Protein AF-A0A2M8LF93-F1 (afdb_monomer)

Organism: NCBI:txid1975037

Solvent-accessible surface area (backbone atoms only — not comparable to full-atom values): 5265 Å² total; per-residue (Å²): 93,77,52,89,62,53,66,56,58,51,52,46,51,39,60,69,37,88,78,51,49,49,71,80,42,82,48,75,45,72,42,87,95,45,90,52,34,69,48,75,49,74,39,62,64,72,65,69,84,38,68,66,51,52,55,43,52,55,55,47,60,66,36,88,66,43,89,79,80,81,87,91,77,70,74,82,85,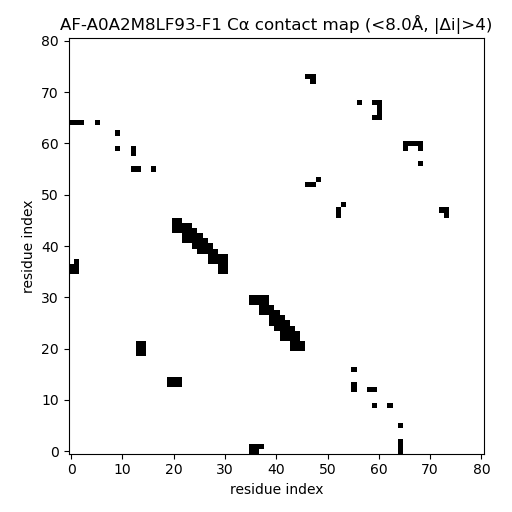78,86,81,124

Sequence (81 aa):
MNVPSALYELLGIFATASPPYNLTLLHYDAVAGEFGDYVFWLDVAGNGEAPRLQECLDKIGRLRQVKEVFCLGSCPATTNL

Secondary structure (DSSP, 8-state):
---TTHHHHHHHHHHTSSSPPEEEEEEEEEPTT-TT-EEEEEEEES-TT-HHHHHHHHHHHTSTT----------------

Nearest PDB structures (foldseek):
  3mwb-assembly1_A  TM=8.388E-01  e=6.952E-02  Paenarthrobacter aurescens TC1
  6i69-assembly1_A  TM=6.962E-01  e=8.859E+00  Thermus thermophilus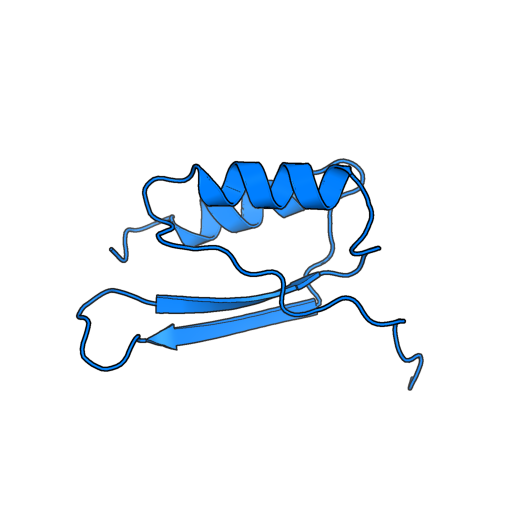 HB8
  6rm3-assembly1_SH0  TM=5.759E-01  e=3.780E+00  Vairimorpha necatrix
  7qep-assembly1_S7  TM=5.376E-01  e=5.601E+00  Encephalitozoon cuniculi GB-M1
  4cnz-assembly1_C  TM=5.659E-01  e=9.459E+00  Azospirillum brasilense

Foldseek 3Di:
DADPCLVVVLQVLQCPDVVHWDWPDWDKDADPPDPRDMDIDTDTPDAPPPVSVVVSQVVNCPDPNDPDDDDPDDDPPPPPD

Radius of gyration: 13.48 Å; Cα contacts (8 Å, |Δi|>4): 75; chains: 1; bounding box: 34×29×38 Å

Mean predicted aligned error: 4.58 Å

InterPro domains:
  IPR045865 ACT-like domain [SSF55021] (2-69)

pLDDT: mean 89.21, std 9.8, range [43.94, 96.38]

Structure (mmCIF, N/CA/C/O backbone):
data_AF-A0A2M8LF93-F1
#
_entry.id   AF-A0A2M8LF93-F1
#
loop_
_atom_site.group_PDB
_atom_site.id
_atom_site.type_symbol
_atom_site.label_atom_id
_atom_site.label_alt_id
_atom_site.label_comp_id
_atom_site.label_asym_id
_atom_site.label_entity_id
_atom_site.label_seq_id
_atom_site.pdbx_PDB_ins_code
_atom_site.Cartn_x
_atom_site.Cartn_y
_atom_site.Cartn_z
_atom_site.occupancy
_atom_site.B_iso_or_equiv
_atom_site.auth_seq_id
_atom_site.auth_comp_id
_atom_site.auth_asym_id
_atom_site.auth_atom_id
_atom_site.pdbx_PDB_model_num
ATOM 1 N N . MET A 1 1 ? -10.071 7.577 10.796 1.00 59.66 1 MET A N 1
ATOM 2 C CA . MET A 1 1 ? -11.318 6.858 11.137 1.00 59.66 1 MET A CA 1
ATOM 3 C C . MET A 1 1 ? -11.361 5.555 10.357 1.00 59.66 1 MET A C 1
ATOM 5 O O . MET A 1 1 ? -11.369 5.591 9.131 1.00 59.66 1 MET A O 1
ATOM 9 N N . ASN A 1 2 ? -11.383 4.425 11.057 1.00 80.12 2 ASN A N 1
ATOM 10 C CA . ASN A 1 2 ? -11.455 3.085 10.486 1.00 80.12 2 ASN A CA 1
ATOM 11 C C . ASN A 1 2 ? -12.856 2.817 9.928 1.00 80.12 2 ASN A C 1
ATOM 13 O O . ASN A 1 2 ? -13.791 2.535 10.677 1.00 80.12 2 ASN A O 1
ATOM 17 N N . VAL A 1 3 ? -12.995 2.945 8.612 1.00 86.94 3 VAL A N 1
ATOM 18 C CA . VAL A 1 3 ? -14.238 2.682 7.885 1.00 86.94 3 VAL A CA 1
ATOM 19 C C . VAL A 1 3 ? -14.058 1.472 6.968 1.00 86.94 3 VAL A C 1
ATOM 21 O O . VAL A 1 3 ? -12.952 1.251 6.463 1.00 86.94 3 VAL A O 1
ATOM 24 N N . PRO A 1 4 ? -15.119 0.680 6.720 1.00 89.62 4 PRO A N 1
ATOM 25 C CA . PRO A 1 4 ? -15.055 -0.415 5.761 1.00 89.62 4 PRO A CA 1
ATOM 26 C C . PRO A 1 4 ? -14.505 0.046 4.407 1.00 89.62 4 PRO A C 1
ATOM 28 O O . PRO A 1 4 ? -14.778 1.161 3.968 1.00 89.62 4 PRO A O 1
ATOM 31 N N . SER A 1 5 ? -13.730 -0.821 3.755 1.00 90.94 5 SER A N 1
ATOM 32 C CA . SER A 1 5 ? -13.121 -0.593 2.432 1.00 90.94 5 SER A CA 1
ATOM 33 C C . SER A 1 5 ? -12.001 0.454 2.360 1.00 90.94 5 SER A C 1
ATOM 35 O O . SER A 1 5 ? -11.350 0.541 1.323 1.00 90.94 5 SER A O 1
ATOM 37 N N . ALA A 1 6 ? -11.682 1.168 3.447 1.00 91.19 6 ALA A N 1
ATOM 38 C CA . ALA A 1 6 ? -10.586 2.144 3.484 1.00 91.19 6 ALA A CA 1
ATOM 39 C C . ALA A 1 6 ? -9.253 1.576 2.964 1.00 91.19 6 ALA A C 1
ATOM 41 O O . ALA A 1 6 ? -8.610 2.174 2.101 1.00 91.19 6 ALA A O 1
ATOM 42 N N . LEU A 1 7 ? -8.870 0.397 3.466 1.00 92.25 7 LEU A N 1
ATOM 43 C CA . LEU A 1 7 ? -7.665 -0.310 3.034 1.00 92.25 7 LEU A CA 1
ATOM 44 C C . LEU A 1 7 ? -7.779 -0.791 1.581 1.00 92.25 7 LEU A C 1
ATOM 46 O O . LEU A 1 7 ? -6.817 -0.696 0.830 1.00 92.25 7 LEU A O 1
ATOM 50 N N . TYR A 1 8 ? -8.953 -1.270 1.163 1.00 94.56 8 TYR A N 1
ATOM 51 C CA . TYR A 1 8 ? -9.175 -1.745 -0.204 1.00 94.56 8 TYR A CA 1
ATOM 52 C C . TYR A 1 8 ? -8.942 -0.636 -1.239 1.00 94.56 8 TYR A C 1
ATOM 54 O O . TYR A 1 8 ? -8.248 -0.856 -2.229 1.00 94.56 8 TYR A O 1
ATOM 62 N N . GLU A 1 9 ? -9.467 0.565 -0.990 1.00 94.12 9 GLU A N 1
ATOM 63 C CA . GLU A 1 9 ? -9.268 1.722 -1.869 1.00 94.12 9 GLU A CA 1
ATOM 64 C C . GLU A 1 9 ? -7.790 2.113 -1.980 1.00 94.12 9 GLU A C 1
ATOM 66 O O . GLU A 1 9 ? -7.300 2.364 -3.081 1.00 94.12 9 GLU A O 1
ATOM 71 N N . LEU A 1 10 ? -7.065 2.098 -0.856 1.00 94.69 10 LEU A N 1
ATOM 72 C CA . LEU A 1 10 ? -5.628 2.370 -0.822 1.00 94.69 10 LEU A CA 1
ATOM 73 C C . LEU A 1 10 ? -4.851 1.341 -1.650 1.00 94.69 10 LEU A C 1
ATOM 75 O O . LEU A 1 10 ? -4.079 1.714 -2.534 1.00 94.69 10 LEU A O 1
ATOM 79 N N . LEU A 1 11 ? -5.070 0.047 -1.401 1.00 95.44 11 LEU A N 1
ATOM 80 C CA . LEU A 1 11 ? -4.378 -1.029 -2.119 1.00 95.44 11 LEU A CA 1
ATOM 81 C C . LEU A 1 11 ? -4.718 -1.023 -3.616 1.00 95.44 11 LEU A C 1
ATOM 83 O O . LEU A 1 11 ? -3.861 -1.314 -4.451 1.00 95.44 11 LEU A O 1
ATOM 87 N N . GLY A 1 12 ? -5.943 -0.624 -3.966 1.00 96.38 12 GLY A N 1
ATOM 88 C CA . GLY A 1 12 ? -6.385 -0.469 -5.347 1.00 96.38 12 GLY A CA 1
ATOM 89 C C . GLY A 1 12 ? -5.535 0.518 -6.152 1.00 96.38 12 GLY A C 1
ATOM 90 O O . GLY A 1 12 ? -5.325 0.295 -7.343 1.00 96.38 12 GLY A O 1
ATOM 91 N N . ILE A 1 13 ? -4.979 1.562 -5.525 1.00 96.12 13 ILE A N 1
ATOM 92 C CA . ILE A 1 13 ? -4.110 2.540 -6.207 1.00 96.12 13 ILE A CA 1
ATOM 93 C C . ILE A 1 13 ? -2.818 1.872 -6.694 1.00 96.12 13 ILE A C 1
ATOM 95 O O . ILE A 1 13 ? -2.422 2.066 -7.843 1.00 96.12 13 ILE A O 1
ATOM 99 N N . PHE A 1 14 ? -2.191 1.045 -5.857 1.00 95.44 14 PHE A N 1
ATOM 100 C CA . PHE A 1 14 ? -0.981 0.309 -6.231 1.00 95.44 14 PHE A CA 1
ATOM 101 C C . PHE A 1 14 ? -1.271 -0.803 -7.244 1.00 95.44 14 PHE A C 1
ATOM 103 O O . PHE A 1 14 ? -0.509 -0.983 -8.196 1.00 95.44 14 PHE A O 1
ATOM 110 N N . ALA A 1 15 ? -2.394 -1.505 -7.074 1.00 95.44 15 ALA A N 1
ATOM 111 C CA . ALA A 1 15 ? -2.803 -2.605 -7.944 1.00 95.44 15 ALA A CA 1
ATOM 112 C C . ALA A 1 15 ? -3.216 -2.154 -9.356 1.00 95.44 15 ALA A C 1
ATOM 114 O O . ALA A 1 15 ? -3.107 -2.928 -10.303 1.00 95.44 15 ALA A O 1
ATOM 115 N N . THR A 1 16 ? -3.697 -0.917 -9.510 1.00 95.75 16 THR A N 1
ATOM 116 C CA . THR A 1 16 ? -4.138 -0.367 -10.808 1.00 95.75 16 THR A CA 1
ATOM 117 C C . THR A 1 16 ? -3.091 0.520 -11.483 1.00 95.75 16 THR A C 1
ATOM 119 O O . THR A 1 16 ? -3.319 1.011 -12.591 1.00 95.75 16 THR A O 1
ATOM 122 N N . ALA A 1 17 ? -1.924 0.711 -10.859 1.00 93.50 17 ALA A N 1
ATOM 123 C CA . ALA A 1 17 ? -0.768 1.301 -11.524 1.00 93.50 17 ALA A CA 1
ATOM 124 C C . ALA A 1 17 ? -0.328 0.434 -12.725 1.00 93.50 17 ALA A C 1
ATOM 126 O O . ALA A 1 17 ? -0.608 -0.762 -12.779 1.00 93.50 17 ALA A O 1
ATOM 127 N N . SER A 1 18 ? 0.358 1.026 -13.711 1.00 89.38 18 SER A N 1
ATOM 128 C CA . SER A 1 18 ? 0.802 0.303 -14.914 1.00 89.38 18 SER A CA 1
ATOM 129 C C . SER A 1 18 ? 2.284 0.544 -15.237 1.00 89.38 18 SER A C 1
ATOM 131 O O . SER A 1 18 ? 2.611 1.629 -15.722 1.00 89.38 18 SER A O 1
ATOM 133 N N . PRO A 1 19 ? 3.184 -0.441 -15.019 1.00 89.38 19 PRO A N 1
ATOM 134 C CA . PRO A 1 19 ? 2.933 -1.713 -14.333 1.00 89.38 19 PRO A CA 1
ATOM 135 C C . PRO A 1 19 ? 2.437 -1.556 -12.885 1.00 89.38 19 PRO A C 1
ATOM 137 O O . PRO A 1 19 ? 2.732 -0.532 -12.256 1.00 89.38 19 PRO A O 1
ATOM 140 N N . PRO A 1 20 ? 1.706 -2.562 -12.371 1.00 93.19 20 PRO A N 1
ATOM 141 C CA . PRO A 1 20 ? 1.243 -2.589 -10.989 1.00 93.19 20 PRO A CA 1
ATOM 142 C C . PRO A 1 20 ? 2.417 -2.754 -10.026 1.00 93.19 20 PRO A C 1
ATOM 144 O O . PRO A 1 20 ? 3.430 -3.372 -10.364 1.00 93.19 20 PRO A O 1
ATOM 147 N N . TYR A 1 21 ? 2.271 -2.212 -8.819 1.00 94.00 21 TYR A N 1
ATOM 148 C CA . TYR A 1 21 ? 3.250 -2.412 -7.754 1.00 94.00 21 TYR A CA 1
ATOM 149 C C . TYR A 1 21 ? 2.954 -3.706 -6.999 1.00 94.00 21 TYR A C 1
ATOM 151 O O . TYR A 1 21 ? 1.822 -3.949 -6.580 1.00 94.00 21 TYR A O 1
ATOM 159 N N . ASN A 1 22 ? 3.990 -4.517 -6.787 1.00 93.56 22 ASN A N 1
ATOM 160 C CA . ASN A 1 22 ? 3.894 -5.700 -5.940 1.00 93.56 22 ASN A CA 1
ATOM 161 C C . ASN A 1 22 ? 4.095 -5.293 -4.483 1.00 93.56 22 ASN A C 1
ATOM 163 O O . ASN A 1 22 ? 5.134 -4.734 -4.143 1.00 93.56 22 ASN A O 1
ATOM 167 N N . LEU A 1 23 ? 3.126 -5.608 -3.631 1.00 93.81 23 LEU A N 1
ATOM 168 C CA . LEU A 1 23 ? 3.253 -5.463 -2.185 1.00 93.81 23 LEU A CA 1
ATOM 169 C C . LEU A 1 23 ? 4.005 -6.665 -1.615 1.00 93.81 23 LEU A C 1
ATOM 171 O O . LEU A 1 23 ? 3.609 -7.807 -1.843 1.00 93.81 23 LEU A O 1
ATOM 175 N N . THR A 1 24 ? 5.080 -6.406 -0.880 1.00 93.06 24 THR A N 1
ATOM 176 C CA . THR A 1 24 ? 5.901 -7.438 -0.227 1.00 93.06 24 THR A CA 1
ATOM 177 C C . THR A 1 24 ? 5.678 -7.492 1.279 1.00 93.06 24 THR A C 1
ATOM 179 O O . THR A 1 24 ? 5.953 -8.520 1.893 1.00 93.06 24 THR A O 1
ATOM 182 N N . LEU A 1 25 ? 5.133 -6.423 1.866 1.00 94.62 25 LEU A N 1
ATOM 183 C CA . LEU A 1 25 ? 4.749 -6.352 3.271 1.00 94.62 25 LEU A CA 1
ATOM 184 C C . LEU A 1 25 ? 3.460 -5.542 3.418 1.00 94.62 25 LEU A C 1
ATOM 186 O O . LEU A 1 25 ? 3.288 -4.506 2.778 1.00 94.62 25 LEU A O 1
ATOM 190 N N . LEU A 1 26 ? 2.570 -6.027 4.281 1.00 95.75 26 LEU A N 1
ATOM 191 C CA . LEU A 1 26 ? 1.404 -5.307 4.778 1.00 95.75 26 LEU A CA 1
ATOM 192 C C . LEU A 1 26 ? 1.251 -5.653 6.258 1.00 95.75 26 LEU A C 1
ATOM 194 O O . LEU A 1 26 ? 0.901 -6.782 6.601 1.00 95.75 26 LEU A O 1
ATOM 198 N N . HIS A 1 27 ? 1.519 -4.682 7.121 1.00 95.62 27 HIS A N 1
ATOM 199 C CA . HIS A 1 27 ? 1.344 -4.791 8.568 1.00 95.62 27 HIS A CA 1
ATOM 200 C C . HIS A 1 27 ? 0.470 -3.643 9.067 1.00 95.62 27 HIS A C 1
ATOM 202 O O . HIS A 1 27 ? 0.428 -2.579 8.447 1.00 95.62 27 HIS A O 1
ATOM 208 N N . TYR A 1 28 ? -0.242 -3.849 10.171 1.00 94.00 28 TYR A N 1
ATOM 209 C CA . TYR A 1 28 ? -1.067 -2.807 10.769 1.00 94.00 28 TYR A CA 1
ATOM 210 C C . TYR A 1 28 ? -0.941 -2.796 12.286 1.00 94.00 28 TYR A C 1
ATOM 212 O O . TYR A 1 28 ? -0.900 -3.845 12.925 1.00 94.00 28 TYR A O 1
ATOM 220 N N . ASP A 1 29 ? -0.982 -1.594 12.851 1.00 94.25 29 ASP A N 1
ATOM 221 C CA . ASP A 1 29 ? -1.043 -1.365 14.289 1.00 94.25 29 ASP A CA 1
ATOM 222 C C . ASP A 1 29 ? -2.137 -0.342 14.597 1.00 94.25 29 ASP A C 1
ATOM 224 O O . ASP A 1 29 ? -2.367 0.598 13.833 1.00 94.25 29 ASP A O 1
ATOM 228 N N . ALA A 1 30 ? -2.824 -0.508 15.726 1.00 92.38 30 ALA A N 1
ATOM 229 C CA . ALA A 1 30 ? -3.710 0.534 16.233 1.00 92.38 30 ALA A CA 1
ATOM 230 C C . ALA A 1 30 ? -2.872 1.695 16.792 1.00 92.38 30 ALA A C 1
ATOM 232 O O . ALA A 1 30 ? -1.876 1.469 17.484 1.00 92.38 30 ALA A O 1
ATOM 233 N N . VAL A 1 31 ? -3.286 2.935 16.535 1.00 90.31 31 VAL A N 1
ATOM 234 C CA . VAL A 1 31 ? -2.632 4.112 17.119 1.00 90.31 31 VAL A CA 1
ATOM 235 C C . VAL A 1 31 ? -2.936 4.151 18.618 1.00 90.31 31 VAL A C 1
ATOM 237 O O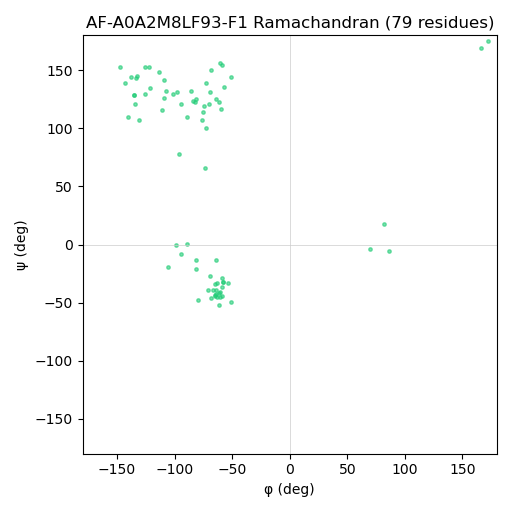 . VAL A 1 31 ? -4.094 4.197 19.037 1.00 90.31 31 VAL A O 1
ATOM 240 N N . ALA A 1 32 ? -1.894 4.124 19.450 1.00 88.25 32 ALA A N 1
ATOM 241 C CA . ALA A 1 32 ? -2.057 4.144 20.899 1.00 88.25 32 ALA A CA 1
ATOM 242 C C . ALA A 1 32 ? -2.764 5.433 21.353 1.00 88.25 32 ALA A C 1
ATOM 244 O O . ALA A 1 32 ? -2.292 6.536 21.098 1.00 88.25 32 ALA A O 1
ATOM 245 N N . GLY A 1 33 ? -3.894 5.284 22.049 1.00 86.31 33 GLY A N 1
ATOM 246 C CA . GLY A 1 33 ? -4.681 6.411 22.559 1.00 86.31 33 GLY A CA 1
ATOM 247 C C . GLY A 1 33 ? -5.702 7.005 21.578 1.00 86.31 33 GLY A C 1
ATOM 248 O O . GLY A 1 33 ? -6.511 7.821 22.013 1.00 86.31 33 GLY A O 1
ATOM 249 N N . GLU A 1 34 ? -5.743 6.570 20.312 1.00 82.75 34 GLU A N 1
ATOM 250 C CA . GLU A 1 34 ? -6.763 6.990 19.337 1.00 82.75 34 GLU A CA 1
ATOM 251 C C . GLU A 1 34 ? -7.704 5.823 18.998 1.00 82.75 34 GLU A C 1
ATOM 253 O O . GLU A 1 34 ? -7.304 4.803 18.435 1.00 82.75 34 GLU A O 1
ATOM 258 N N . PHE A 1 35 ? -8.992 5.947 19.337 1.00 81.44 35 PHE A N 1
ATOM 259 C CA . PHE A 1 35 ? -9.962 4.902 19.011 1.00 81.44 35 PHE A CA 1
ATOM 260 C C . PHE A 1 35 ? -10.298 4.914 17.516 1.00 81.44 35 PHE A C 1
ATOM 262 O O . PHE A 1 35 ? -10.869 5.874 16.999 1.00 81.44 35 PHE A O 1
ATOM 269 N N . GLY A 1 36 ? -10.008 3.803 16.838 1.00 84.56 36 GLY A N 1
ATOM 270 C CA . GLY A 1 36 ? -10.375 3.608 15.438 1.00 84.56 36 GLY A CA 1
ATOM 271 C C . GLY A 1 36 ? -9.416 4.253 14.440 1.00 84.56 36 GLY A C 1
ATOM 272 O O . GLY A 1 36 ? -9.797 4.407 13.282 1.00 84.56 36 GLY A O 1
ATOM 273 N N . ASP A 1 37 ? -8.201 4.608 14.849 1.00 90.19 37 ASP A N 1
ATOM 274 C CA . ASP A 1 37 ? -7.128 4.988 13.934 1.00 90.19 37 ASP A CA 1
ATOM 275 C C . ASP A 1 37 ? -6.039 3.911 13.903 1.00 90.19 37 ASP A C 1
ATOM 277 O O . ASP A 1 37 ? -5.728 3.269 14.908 1.00 90.19 37 ASP A O 1
ATOM 281 N N . TYR A 1 38 ? -5.509 3.675 12.706 1.00 92.25 38 TYR A N 1
ATOM 282 C CA . TYR A 1 38 ? -4.558 2.609 12.417 1.00 92.25 38 TYR A CA 1
ATOM 283 C C . TYR A 1 38 ? -3.405 3.170 11.599 1.00 92.25 38 TYR A C 1
ATOM 285 O O . TYR A 1 38 ? -3.616 4.005 10.717 1.00 92.25 38 TYR A O 1
ATOM 293 N N . VAL A 1 39 ? -2.206 2.665 11.866 1.00 94.06 39 VAL A N 1
ATOM 294 C CA . VAL A 1 39 ? -1.044 2.830 10.996 1.00 94.06 39 VAL A CA 1
ATOM 295 C C . VAL A 1 39 ? -0.924 1.571 10.156 1.00 94.06 39 VAL A C 1
ATOM 297 O O . VAL A 1 39 ? -0.976 0.464 10.688 1.00 94.06 39 VAL A O 1
ATOM 300 N N . PHE A 1 40 ? -0.765 1.746 8.848 1.00 94.88 40 PHE A N 1
ATOM 301 C CA . PHE A 1 40 ? -0.443 0.662 7.931 1.00 94.88 40 PHE A CA 1
ATOM 302 C C . PHE A 1 40 ? 0.995 0.830 7.456 1.00 94.88 40 PHE A C 1
ATOM 304 O O . PHE A 1 40 ? 1.358 1.881 6.928 1.00 94.88 40 PHE A O 1
ATOM 311 N N . TRP A 1 41 ? 1.792 -0.217 7.627 1.00 95.50 41 TRP A N 1
ATOM 312 C CA . TRP A 1 41 ? 3.156 -0.306 7.126 1.00 95.50 41 TRP A CA 1
ATOM 313 C C . TRP A 1 41 ? 3.141 -1.155 5.861 1.00 95.50 41 TRP A C 1
ATOM 315 O O . TRP A 1 41 ? 2.548 -2.238 5.842 1.00 95.50 41 TRP A O 1
ATOM 325 N N . LEU A 1 42 ? 3.743 -0.637 4.795 1.00 95.19 42 LEU A N 1
ATOM 326 C CA . LEU A 1 42 ? 3.666 -1.202 3.454 1.00 95.19 42 LEU A CA 1
ATOM 327 C C . LEU A 1 42 ? 5.059 -1.214 2.834 1.00 95.19 42 LEU A C 1
ATOM 329 O O . LEU A 1 42 ? 5.683 -0.157 2.749 1.00 95.19 42 LEU A O 1
ATOM 333 N N . ASP A 1 43 ? 5.473 -2.368 2.314 1.00 94.56 43 ASP A N 1
ATOM 334 C CA . ASP A 1 43 ? 6.608 -2.448 1.395 1.00 94.56 43 ASP A CA 1
ATOM 335 C C . ASP A 1 43 ? 6.088 -2.729 -0.010 1.00 94.56 43 ASP A C 1
ATOM 337 O O . ASP A 1 43 ? 5.278 -3.639 -0.219 1.00 94.56 43 ASP A O 1
ATOM 341 N N . VAL A 1 44 ? 6.576 -1.960 -0.981 1.00 93.44 44 VAL A N 1
ATOM 342 C CA . VAL A 1 44 ? 6.294 -2.164 -2.402 1.00 93.44 44 VAL A CA 1
ATOM 343 C C . VAL A 1 44 ? 7.591 -2.379 -3.167 1.00 93.44 44 VAL A C 1
ATOM 345 O O . VAL A 1 44 ? 8.560 -1.641 -3.001 1.00 93.44 44 VAL A O 1
ATOM 348 N N . ALA A 1 45 ? 7.611 -3.374 -4.048 1.00 92.31 45 ALA A N 1
ATOM 349 C CA . ALA A 1 45 ? 8.736 -3.598 -4.939 1.00 92.31 45 ALA A CA 1
ATOM 350 C C . ALA A 1 45 ? 8.717 -2.556 -6.066 1.00 92.31 45 ALA A C 1
ATOM 352 O O . ALA A 1 45 ? 7.819 -2.544 -6.912 1.00 92.31 45 ALA A O 1
ATOM 353 N N . GLY A 1 46 ? 9.719 -1.680 -6.088 1.00 87.75 46 GLY A N 1
ATOM 354 C CA . GLY A 1 46 ? 9.861 -0.646 -7.104 1.00 87.75 46 GLY A CA 1
ATOM 355 C C . GLY A 1 46 ? 10.989 0.329 -6.786 1.00 87.75 46 GLY A C 1
ATOM 356 O O . GLY A 1 46 ? 11.620 0.252 -5.738 1.00 87.75 46 GLY A O 1
ATOM 357 N N . ASN A 1 47 ? 11.248 1.253 -7.711 1.00 83.94 47 ASN A N 1
ATOM 358 C CA . ASN A 1 47 ? 12.173 2.355 -7.467 1.00 83.94 47 ASN A CA 1
ATOM 359 C C . ASN A 1 47 ? 11.444 3.480 -6.711 1.00 83.94 47 ASN A C 1
ATOM 361 O O . ASN A 1 47 ? 10.453 4.007 -7.224 1.00 83.94 47 ASN A O 1
ATOM 365 N N . GLY A 1 48 ? 11.957 3.860 -5.537 1.00 82.12 48 GLY A N 1
ATOM 366 C CA . GLY A 1 48 ? 11.441 4.961 -4.722 1.00 82.12 48 GLY A CA 1
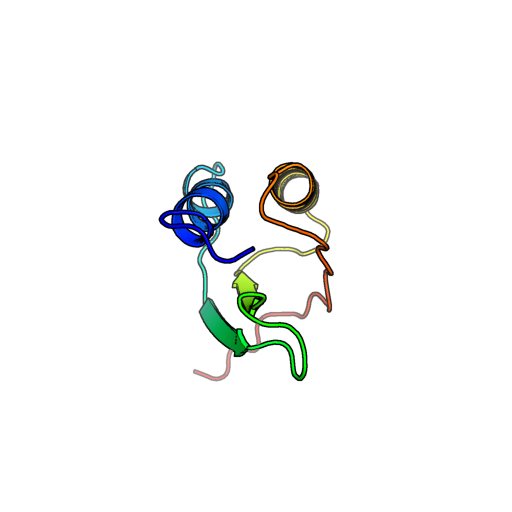ATOM 367 C C . GLY A 1 48 ? 11.427 6.323 -5.419 1.00 82.12 48 GLY A C 1
ATOM 368 O O . GLY A 1 48 ? 10.566 7.148 -5.138 1.00 82.12 48 GLY A O 1
ATOM 369 N N . GLU A 1 49 ? 12.338 6.545 -6.366 1.00 85.38 49 GLU A N 1
ATOM 370 C CA . GLU A 1 49 ? 12.441 7.794 -7.132 1.00 85.38 49 GLU A CA 1
ATOM 371 C C . GLU A 1 49 ? 11.580 7.787 -8.403 1.00 85.38 49 GLU A C 1
ATOM 373 O O . GLU A 1 49 ? 11.574 8.753 -9.168 1.00 85.38 49 GLU A O 1
ATOM 378 N N . ALA A 1 50 ? 10.854 6.697 -8.676 1.00 87.19 50 ALA A N 1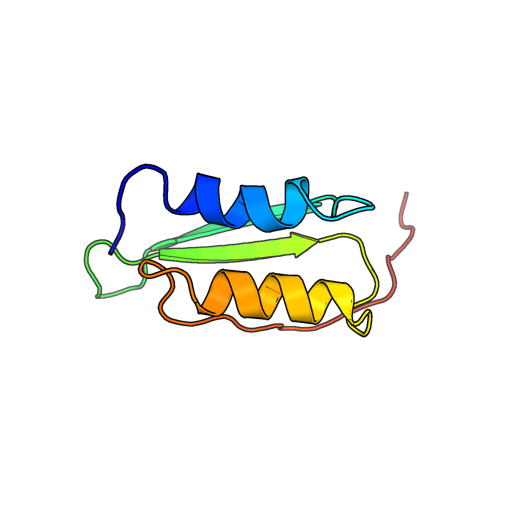
ATOM 379 C CA . ALA A 1 50 ? 9.993 6.631 -9.845 1.00 87.19 50 ALA A CA 1
ATOM 380 C C . ALA A 1 50 ? 8.867 7.678 -9.726 1.00 87.19 50 ALA A C 1
ATOM 382 O O . ALA A 1 50 ? 8.081 7.600 -8.779 1.00 87.19 50 ALA A O 1
ATOM 383 N N . PRO A 1 51 ? 8.684 8.582 -10.711 1.00 90.12 51 PRO A N 1
ATOM 384 C CA . PRO A 1 51 ? 7.624 9.596 -10.664 1.00 90.12 51 PRO A CA 1
ATOM 385 C C . PRO A 1 51 ? 6.227 9.005 -10.436 1.00 90.12 51 PRO A C 1
ATOM 387 O O . PRO A 1 51 ? 5.401 9.573 -9.731 1.00 90.12 51 PRO A O 1
ATOM 390 N N . ARG A 1 52 ? 5.981 7.800 -10.962 1.00 90.69 52 ARG A N 1
ATOM 391 C CA . ARG A 1 52 ? 4.720 7.078 -10.766 1.00 90.69 52 ARG A CA 1
ATOM 392 C C . ARG A 1 52 ? 4.465 6.679 -9.313 1.00 90.69 52 ARG A C 1
ATOM 394 O O . ARG A 1 52 ? 3.308 6.646 -8.898 1.00 90.69 52 ARG A O 1
ATOM 401 N N . LEU A 1 53 ? 5.507 6.350 -8.548 1.00 91.44 53 LEU A N 1
ATOM 402 C CA . LEU A 1 53 ? 5.331 6.028 -7.135 1.00 91.44 53 LEU A CA 1
ATOM 403 C C . LEU A 1 53 ? 4.848 7.275 -6.402 1.00 91.44 53 LEU A C 1
ATOM 405 O O . LEU A 1 53 ? 3.875 7.195 -5.658 1.00 91.44 53 LEU A O 1
ATOM 409 N N . GLN A 1 54 ? 5.451 8.427 -6.702 1.00 91.69 54 GLN A N 1
ATOM 410 C CA . GLN A 1 54 ? 5.007 9.703 -6.156 1.00 91.69 54 GLN A CA 1
ATOM 411 C C . GLN A 1 54 ? 3.546 9.996 -6.517 1.00 91.69 54 GLN A C 1
ATOM 413 O O . GLN A 1 54 ? 2.761 10.324 -5.637 1.00 91.69 54 GLN A O 1
ATOM 418 N N . GLU A 1 55 ? 3.130 9.773 -7.768 1.00 93.75 55 GLU A N 1
ATOM 419 C CA . GLU A 1 55 ? 1.719 9.913 -8.163 1.00 93.75 55 GLU A CA 1
ATOM 420 C C . GLU A 1 55 ? 0.778 8.992 -7.367 1.00 93.75 55 GLU A C 1
ATOM 422 O O . GLU A 1 55 ? -0.355 9.368 -7.062 1.00 93.75 55 GLU A O 1
ATOM 427 N N . CYS A 1 56 ? 1.216 7.772 -7.041 1.00 94.69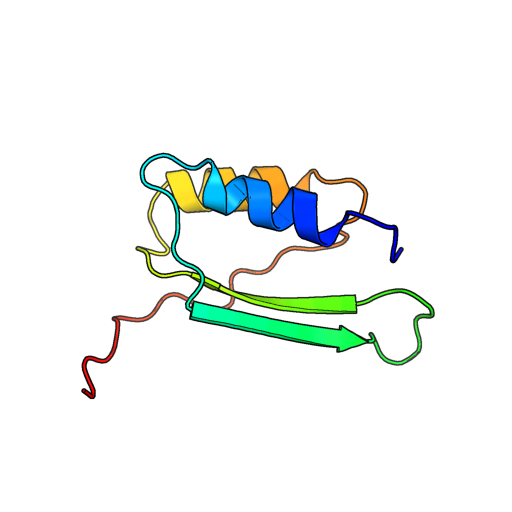 56 CYS A N 1
ATOM 428 C CA . CYS A 1 56 ? 0.437 6.845 -6.220 1.00 94.69 56 CYS A CA 1
ATOM 429 C C . CYS A 1 56 ? 0.327 7.347 -4.776 1.00 94.69 56 CYS A C 1
ATOM 431 O O . CYS A 1 56 ? -0.776 7.386 -4.233 1.00 94.69 56 CYS A O 1
ATOM 433 N N . LEU A 1 57 ? 1.439 7.784 -4.179 1.00 93.62 57 LEU A N 1
ATOM 434 C CA . LEU A 1 57 ? 1.469 8.352 -2.829 1.00 93.62 57 LEU A CA 1
ATOM 435 C C . LEU A 1 57 ? 0.600 9.614 -2.733 1.00 93.62 57 LEU A C 1
ATOM 437 O O . LEU A 1 57 ? -0.179 9.750 -1.792 1.00 93.62 57 LEU A O 1
ATOM 441 N N . ASP A 1 58 ? 0.637 10.476 -3.750 1.00 94.31 58 ASP A N 1
ATOM 442 C CA . ASP A 1 58 ? -0.203 11.672 -3.834 1.00 94.31 58 ASP A CA 1
ATOM 443 C C . ASP A 1 58 ? -1.696 11.322 -3.918 1.00 94.31 58 ASP A C 1
ATOM 445 O O . ASP A 1 58 ? -2.530 11.992 -3.306 1.00 94.31 58 ASP A O 1
ATOM 449 N N . LYS A 1 59 ? -2.066 10.271 -4.666 1.00 95.94 59 LYS A N 1
ATOM 450 C CA . LYS A 1 59 ? -3.455 9.777 -4.713 1.00 95.94 59 LYS A CA 1
ATOM 451 C C . LYS A 1 59 ? -3.899 9.249 -3.352 1.00 95.94 59 LYS A C 1
ATOM 453 O O . LYS A 1 59 ? -5.013 9.557 -2.934 1.00 95.94 59 LYS A O 1
ATOM 458 N N . ILE A 1 60 ? -3.037 8.503 -2.658 1.00 95.00 60 ILE A N 1
ATOM 459 C CA . ILE A 1 60 ? -3.319 7.978 -1.315 1.00 95.00 60 ILE A CA 1
ATOM 460 C C . ILE A 1 60 ? -3.503 9.128 -0.321 1.00 95.00 60 ILE A C 1
ATOM 462 O O . ILE A 1 60 ? -4.480 9.134 0.422 1.00 95.00 60 ILE A O 1
ATOM 466 N N . GLY A 1 61 ? -2.634 10.141 -0.358 1.00 94.25 61 GLY A N 1
ATOM 467 C CA . GLY A 1 61 ? -2.719 11.316 0.515 1.00 94.25 61 GLY A CA 1
ATOM 468 C C . GLY A 1 61 ? -3.969 12.181 0.305 1.00 94.25 61 GLY A C 1
ATOM 469 O O . GLY A 1 61 ? -4.276 13.026 1.139 1.00 94.25 61 GLY A O 1
ATOM 470 N N . ARG A 1 62 ? -4.716 11.977 -0.789 1.00 94.62 62 ARG A N 1
ATOM 471 C CA . ARG A 1 62 ? -6.004 12.645 -1.055 1.00 94.62 62 ARG A CA 1
ATOM 472 C C . ARG A 1 62 ? -7.217 11.834 -0.597 1.00 94.62 62 ARG A C 1
ATOM 474 O O . ARG A 1 62 ? -8.336 12.344 -0.664 1.00 94.62 62 ARG A O 1
ATOM 481 N N . LEU A 1 63 ? -7.034 10.584 -0.167 1.00 93.19 63 LEU A N 1
ATOM 482 C CA . LEU A 1 63 ? -8.125 9.763 0.353 1.00 93.19 63 LEU A CA 1
ATOM 483 C C . LEU A 1 63 ? -8.596 10.323 1.698 1.00 93.19 63 LEU A C 1
ATOM 485 O O . LEU A 1 63 ? -7.802 10.544 2.605 1.00 93.19 63 LEU A O 1
ATOM 489 N N . ARG A 1 64 ? -9.910 10.502 1.859 1.00 90.88 64 ARG A N 1
ATOM 490 C CA . ARG A 1 64 ? -10.513 11.119 3.056 1.00 90.88 64 ARG A CA 1
ATOM 491 C C . ARG A 1 64 ? -10.161 10.390 4.361 1.00 90.88 64 ARG A C 1
ATOM 493 O O . ARG A 1 64 ? -10.119 11.002 5.423 1.00 90.88 64 ARG A O 1
ATOM 500 N N . GLN A 1 65 ? -9.987 9.077 4.285 1.00 89.44 65 GLN A N 1
ATOM 501 C CA . GLN A 1 65 ? -9.686 8.191 5.407 1.00 89.44 65 GLN A CA 1
ATOM 502 C C . GLN A 1 65 ? -8.203 8.180 5.806 1.00 89.44 65 GLN A C 1
ATOM 504 O O . GLN A 1 65 ? -7.879 7.668 6.877 1.00 89.44 65 GLN A O 1
ATOM 509 N N . VAL A 1 66 ? -7.318 8.724 4.967 1.00 92.06 66 VAL A N 1
ATOM 510 C CA . VAL A 1 66 ? -5.876 8.789 5.211 1.00 92.06 66 VAL A CA 1
ATOM 511 C C . VAL A 1 66 ? -5.558 10.138 5.841 1.00 92.06 66 VAL A C 1
ATOM 513 O O . VAL A 1 66 ? -5.848 11.181 5.264 1.00 92.06 66 VAL A O 1
ATOM 516 N N . LYS A 1 67 ? -4.975 10.120 7.044 1.00 91.31 67 LYS A N 1
ATOM 517 C CA . LYS A 1 67 ? -4.516 11.347 7.709 1.00 91.31 67 LYS A CA 1
ATOM 518 C C . LYS A 1 67 ? -3.170 11.799 7.147 1.00 91.31 67 LYS A C 1
ATOM 520 O O . LYS A 1 67 ? -2.998 12.968 6.826 1.00 91.31 67 LYS A O 1
ATOM 525 N N . GLU A 1 68 ? -2.230 10.864 7.038 1.00 92.12 68 GLU A N 1
ATOM 526 C CA . GLU A 1 68 ? -0.840 11.130 6.680 1.00 92.12 68 GLU A CA 1
ATOM 527 C C . GLU A 1 68 ? -0.259 9.954 5.884 1.00 92.12 68 GLU A C 1
ATOM 529 O O . GLU A 1 68 ? -0.698 8.811 6.030 1.00 92.12 68 GLU A O 1
ATOM 534 N N . VAL A 1 69 ? 0.734 10.246 5.041 1.00 93.50 69 VAL A N 1
ATOM 535 C CA . VAL A 1 69 ? 1.498 9.260 4.268 1.00 93.50 69 VAL A CA 1
ATOM 536 C C . VAL A 1 69 ? 2.971 9.622 4.377 1.00 93.50 69 VAL A C 1
ATOM 538 O O . VAL A 1 69 ? 3.351 10.755 4.087 1.00 93.50 69 VAL A O 1
ATOM 541 N N . PHE A 1 70 ? 3.804 8.651 4.750 1.00 91.88 70 PHE A N 1
ATOM 542 C CA . PHE A 1 70 ? 5.250 8.828 4.855 1.00 91.88 70 PHE A CA 1
ATOM 543 C C . PHE A 1 70 ? 5.974 7.769 4.028 1.00 91.88 70 PHE A C 1
ATOM 545 O O . PHE A 1 70 ? 5.719 6.576 4.174 1.00 91.88 70 PHE A O 1
ATOM 552 N N . CYS A 1 71 ? 6.906 8.206 3.181 1.00 90.06 71 CYS A N 1
ATOM 553 C CA . CYS A 1 71 ? 7.877 7.315 2.555 1.00 90.06 71 CYS A CA 1
ATOM 554 C C . CYS A 1 71 ? 9.095 7.216 3.478 1.00 90.06 71 CYS A C 1
ATOM 556 O O . CYS A 1 71 ? 9.821 8.194 3.650 1.00 90.06 71 CYS A O 1
ATOM 558 N N . LEU A 1 72 ? 9.288 6.057 4.112 1.00 91.44 72 LEU A N 1
ATOM 559 C CA . LEU A 1 72 ? 10.345 5.863 5.114 1.00 91.44 72 LEU A CA 1
ATOM 560 C C . LEU A 1 72 ? 11.718 5.584 4.493 1.00 91.44 72 LEU A C 1
ATOM 562 O O . LEU A 1 72 ? 12.742 5.792 5.139 1.00 91.44 72 LEU A O 1
ATOM 566 N N . GLY A 1 73 ? 11.753 5.125 3.243 1.00 90.00 73 GLY A N 1
ATOM 567 C CA . GLY A 1 73 ? 12.989 4.882 2.519 1.00 90.00 73 GLY A CA 1
ATOM 568 C C . GLY A 1 73 ? 12.778 4.064 1.253 1.00 90.00 73 GLY A C 1
ATOM 569 O O . GLY A 1 73 ? 11.719 3.487 1.023 1.00 90.00 73 GLY A O 1
ATOM 570 N N . SER A 1 74 ? 13.825 4.012 0.437 1.00 91.12 74 SER A N 1
ATOM 571 C CA . SER A 1 74 ? 13.937 3.138 -0.726 1.00 91.12 74 SER A CA 1
ATOM 572 C C . SER A 1 74 ? 15.319 2.512 -0.686 1.00 91.12 74 SER A C 1
ATOM 574 O O . SER A 1 74 ? 16.321 3.228 -0.669 1.00 91.12 74 SER A O 1
ATOM 576 N N . CYS A 1 75 ? 15.386 1.187 -0.645 1.00 88.12 75 CYS A N 1
ATOM 577 C CA . CYS A 1 75 ? 16.641 0.450 -0.597 1.00 88.12 75 CYS A CA 1
ATOM 578 C C . CYS A 1 75 ? 16.742 -0.529 -1.777 1.00 88.12 75 CYS A C 1
ATOM 580 O O . CYS A 1 75 ? 15.719 -0.975 -2.304 1.00 88.12 75 CYS A O 1
ATOM 582 N N . PRO A 1 76 ? 17.966 -0.866 -2.226 1.00 86.12 76 PRO A N 1
ATOM 583 C CA . PRO A 1 76 ? 18.153 -1.948 -3.180 1.00 86.12 76 PRO A CA 1
ATOM 584 C C . PRO A 1 76 ? 17.565 -3.242 -2.620 1.00 86.12 76 PRO A C 1
ATOM 586 O O . PRO A 1 76 ? 17.800 -3.572 -1.457 1.00 86.12 76 PRO A O 1
ATOM 589 N N . ALA A 1 77 ? 16.840 -3.990 -3.451 1.00 80.12 77 ALA A N 1
ATOM 590 C CA . ALA A 1 77 ? 16.366 -5.312 -3.069 1.00 80.12 77 ALA A CA 1
ATOM 591 C C . ALA A 1 77 ? 17.576 -6.202 -2.743 1.00 80.12 77 ALA A C 1
ATOM 593 O O . ALA A 1 77 ? 18.421 -6.461 -3.602 1.00 80.12 77 ALA A O 1
ATOM 594 N N . THR A 1 78 ? 17.686 -6.648 -1.495 1.00 71.31 78 THR A N 1
ATOM 595 C CA . THR A 1 78 ? 18.705 -7.612 -1.090 1.00 71.31 78 THR A CA 1
ATOM 596 C C . THR A 1 78 ? 18.293 -8.995 -1.579 1.00 71.31 78 THR A C 1
ATOM 598 O O . THR A 1 78 ? 17.376 -9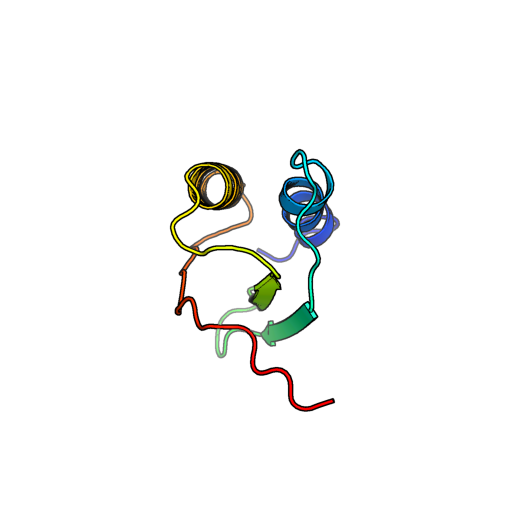.616 -1.050 1.00 71.31 78 THR A O 1
ATOM 601 N N . THR A 1 79 ? 18.986 -9.493 -2.602 1.00 55.31 79 THR A N 1
ATOM 602 C CA . THR A 1 79 ? 18.845 -10.864 -3.108 1.00 55.31 79 THR A CA 1
ATOM 603 C C . THR A 1 79 ? 19.490 -11.858 -2.139 1.00 55.31 79 THR A C 1
ATOM 605 O O . THR A 1 79 ? 20.501 -12.470 -2.457 1.00 55.31 79 THR A O 1
ATOM 608 N N . ASN A 1 80 ? 18.947 -12.004 -0.934 1.00 46.53 80 ASN A N 1
ATOM 609 C CA . ASN A 1 80 ? 19.252 -13.162 -0.094 1.00 46.53 80 ASN A CA 1
ATOM 610 C C . ASN A 1 80 ? 18.135 -14.188 -0.310 1.00 46.53 80 ASN A C 1
ATOM 612 O O . ASN A 1 80 ? 17.193 -14.263 0.477 1.00 46.53 80 ASN A O 1
ATOM 616 N N . LEU A 1 81 ? 18.225 -14.894 -1.443 1.00 43.94 81 LEU A N 1
ATOM 617 C CA . LEU A 1 81 ? 17.521 -16.154 -1.699 1.00 43.94 81 LEU A CA 1
ATOM 618 C C . LEU A 1 81 ? 18.349 -17.314 -1.145 1.00 43.94 81 LEU A C 1
ATOM 620 O O . LEU A 1 81 ? 19.584 -17.288 -1.357 1.00 43.94 81 LEU A O 1
#

=== Feature glossary ===
The record interleaves many kinds of information about one protein. Here is each kind framed as the question it answers.

Q: What does the local fold look like, residue by residue?
A: The Foldseek 3Di string encodes local tertiary geometry as a 20-letter alphabet — one character per residue — derived from the relative positions of nearby Cα atoms. Unlike the amino-acid sequence, 3Di is a direct function 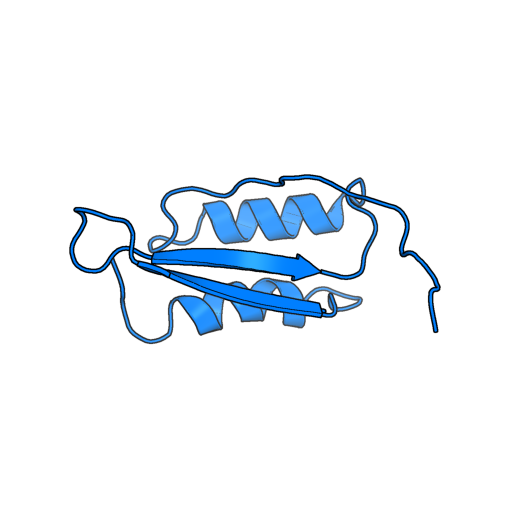of the 3D structure, so two proteins with the same fold have similar 3Di strings even at low sequence identity.

Q: Which residues are in helices, strands, or loops?
A: The SS8 string is DSSP's per-residue secondary-structure call. α-helix (H) means an i→i+4 H-bond ladder; β-strand (E) means the residue participates in a β-sheet; 3₁₀ (G) and π (I) are tighter and wider helices; T/S are turns/bends; '-' is loop.

Q: How big and how compact is the whole molecule?
A: Radius of gyration (Rg) is the root-mean-square distance of Cα atoms from their centroid — a single number for overall size and compactness. A globular domain of N residues has Rg ≈ 2.2·N^0.38 Å; an extended or disordered chain has a much larger Rg. The Cα contact count is the number of residue pairs whose Cα atoms are within 8 Å and are more than four positions apart in sequence — a standard proxy for tertiary packing density. The bounding box is the smallest axis-aligned box enclosing all Cα atoms.

Q: Where is each backbone atom in 3D?
A: Structure coordinates are given as an mmCIF _atom_site loop: one row per atom with element, residue name, chain id, sequence number, and x/y/z position in Å. Only the four main-chain atoms per residue are included here; side chains are omitted to keep the record compact.

Q: What is the amino-acid chain?
A: Primary structure: the covalent order of the twenty standard amino acids along the backbone. Two proteins with the same sequence will (almost always) fold to the same structure; two with 30% identity often share a fold but not the details.

Q: What if only a Cα trace is available?
A: Three-state secondary structure (P-SEA) collapses the eight DSSP classes into helix (a), strand (b), and coil (c). P-SEA assigns these from Cα geometry alone — distances and angles — without requiring backbone oxygens, so it works on any Cα trace.

Q: What fami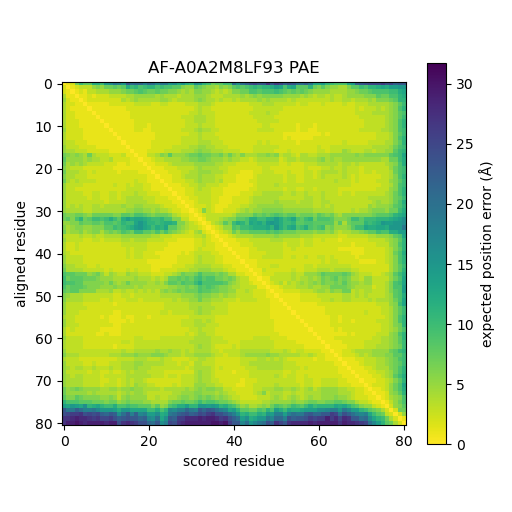ly and function is it annotated with?
A: Database cross-references. InterPro integrates a dozen domain/family signature databases into unified entries with residue-range hits. GO terms attach function/process/location labels with evidence codes. CATH codes position the fold in a four-level structural taxonomy. Organism is the NCBI-taxonomy species name.

Q: How confident is the AlphaFold model at each residue?
A: pLDDT is the predicted lDDT-Cα score: AlphaFold's confidence that the local environment of each residue (all inter-atomic distances within 15 Å) is correctly placed. It is a per-residue number between 0 and 100, with higher meaning more reliable.

Q: How mobile is each atom in the crystal?
A: B-factor (Debye–Waller factor) reflects atomic displacement in the crystal lattice. It is an experimental observable (units Å²), not a prediction; low values mean the atom is pinned down, high values mean it moves or is heterogeneous across the crystal.

Q: Which residues are buried vs exposed?
A: SASA measures how much of the protein is reachable by solvent. It is computed by rolling a water-sized probe over the atomic surface and summing the exposed area (Å²). Per-residue SASA distinguishes core (buried, low SASA) from surface (exposed, high SASA) residues; total SASA is a whole-molecule size measure.

Q: What do the diagnostic plots show?
A: Plot images: a contact map (which residues are close in 3D, as an N×N binary image), a Ramachandran scatter (backbone torsion angles, revealing secondary-structure composition at a glance), and — for AlphaFold structures — a PAE heatmap (pairwise prediction confidence).

Q: What known structures does this most resemble?
A: The Foldseek neighbor list gives the closest experimentally determined structures in the PDB, ranked by structural alignment. TM-score near 1 means near-identical fold; near 0.3 means only rough topology match. This is how one finds what a novel AlphaFold prediction most resembles in the solved-structure universe.

Q: Are the domains correctly placed relative to each other?
A: Predicted aligned error is AlphaFold's pairwise confidence. Unlike pLDDT (per-residue), PAE is per-residue-pair and captures whether two parts of the structure are correctly placed relative to each other. Units are ångströms of expected positional error.

Q: What do the rendered images show?
A: Structure images are PyMOL renders from six orthogonal camera directions. Cartoon representation draws helices as coils and strands as arrows; sticks shows the backbone as bonds; surface shows the solvent-excluded envelope. Rainbow coloring maps sequence position to hue (blue→red, N→C); chain coloring assigns a distinct color per polypeptide.

Q: What are the backbone torsion angles?
A: φ (phi) and ψ (psi) are the two rotatable backbone dihedrals per residue: φ is the C(i-1)–N–Cα–C torsion, ψ is the N–Cα–C–N(i+1) torsion, both in degrees on (−180°, 180°]. α-helical residues cluster near (−60°, −45°); β-strand residues near (−120°, +130°). A Ramachandran plot is simply a scatter of (φ, ψ) for every residue.